Protein AF-A0A2H9LH72-F1 (afdb_monomer)

Structure (mmCIF, N/CA/C/O backbone):
data_AF-A0A2H9LH72-F1
#
_entry.id   AF-A0A2H9LH72-F1
#
loop_
_atom_site.group_PDB
_atom_site.id
_atom_site.type_symbol
_atom_site.label_atom_id
_atom_site.label_alt_id
_atom_site.label_comp_id
_atom_site.label_asym_id
_atom_site.label_entity_id
_atom_site.label_seq_id
_atom_site.pdbx_PDB_ins_code
_atom_site.Cartn_x
_atom_site.Cartn_y
_atom_site.Cartn_z
_atom_site.occupancy
_atom_site.B_iso_or_equiv
_atom_site.auth_seq_id
_atom_site.auth_comp_id
_atom_site.auth_asym_id
_atom_site.auth_atom_id
_atom_site.pdbx_PDB_model_num
ATOM 1 N N . MET A 1 1 ? 3.918 7.598 9.110 1.00 77.94 1 MET A N 1
ATOM 2 C CA . MET A 1 1 ? 2.702 7.305 8.304 1.00 77.94 1 MET A CA 1
ATOM 3 C C . MET A 1 1 ? 1.644 6.573 9.113 1.00 77.94 1 MET A C 1
ATOM 5 O O . MET A 1 1 ? 0.544 7.088 9.179 1.00 77.94 1 MET A O 1
ATOM 9 N N . VAL A 1 2 ? 1.937 5.407 9.709 1.00 83.75 2 VAL A N 1
ATOM 10 C CA . VAL A 1 2 ? 0.974 4.696 10.583 1.00 83.75 2 VAL A CA 1
ATOM 11 C C . VAL A 1 2 ? 0.731 5.483 11.878 1.00 83.75 2 VAL A C 1
ATOM 13 O O . VAL A 1 2 ? -0.412 5.751 12.234 1.00 83.75 2 VAL A O 1
ATOM 16 N N . GLU A 1 3 ? 1.807 5.947 12.516 1.00 84.25 3 GLU A N 1
ATOM 17 C CA . GLU A 1 3 ? 1.747 6.802 13.711 1.00 84.25 3 GLU A CA 1
ATOM 18 C C . GLU A 1 3 ? 1.081 8.157 13.427 1.00 84.25 3 GLU A C 1
ATOM 20 O O . GLU A 1 3 ? 0.256 8.604 14.216 1.00 84.25 3 GLU A O 1
ATOM 25 N N . ASP A 1 4 ? 1.340 8.761 12.255 1.00 88.31 4 ASP A N 1
ATOM 26 C CA . ASP A 1 4 ? 0.689 10.002 11.786 1.00 88.31 4 ASP A CA 1
ATOM 27 C C . ASP A 1 4 ? -0.849 9.876 11.699 1.00 88.31 4 ASP A C 1
ATOM 29 O O . ASP A 1 4 ? -1.547 10.878 11.565 1.00 88.31 4 ASP A O 1
ATOM 33 N N . MET A 1 5 ? -1.376 8.647 11.712 1.00 89.94 5 MET A N 1
ATOM 34 C CA . MET A 1 5 ? -2.807 8.329 11.677 1.00 89.94 5 MET A CA 1
ATOM 35 C C . MET A 1 5 ? -3.334 7.859 13.039 1.00 89.94 5 MET A C 1
ATOM 37 O O . MET A 1 5 ? -4.469 7.395 13.119 1.00 89.94 5 MET A O 1
ATOM 41 N N . HIS A 1 6 ? -2.526 7.972 14.098 1.00 91.31 6 HIS A N 1
ATOM 42 C CA . HIS A 1 6 ? -2.825 7.506 15.455 1.00 91.31 6 HIS A CA 1
ATOM 43 C C . HIS A 1 6 ? -3.182 6.012 15.530 1.00 91.31 6 HIS A C 1
ATOM 45 O O . HIS A 1 6 ? -3.984 5.593 16.363 1.00 91.31 6 HIS A O 1
ATOM 51 N N . LEU A 1 7 ? -2.584 5.195 14.656 1.00 93.50 7 LEU A N 1
ATOM 52 C CA . LEU A 1 7 ? -2.749 3.743 14.654 1.00 93.50 7 LEU A CA 1
ATOM 53 C C . LEU A 1 7 ? -1.508 3.062 15.240 1.00 93.50 7 LEU A C 1
ATOM 55 O O . LEU A 1 7 ? -0.382 3.502 15.017 1.00 93.50 7 LEU A O 1
ATOM 59 N N . ASN A 1 8 ? -1.710 1.940 15.930 1.00 94.94 8 ASN A N 1
ATOM 60 C CA . ASN A 1 8 ? -0.642 0.981 16.224 1.00 94.94 8 ASN A CA 1
ATOM 61 C C . ASN A 1 8 ? -0.613 -0.143 15.161 1.00 94.94 8 ASN A C 1
ATOM 63 O O . ASN A 1 8 ? -1.482 -0.207 14.287 1.00 94.94 8 ASN A O 1
ATOM 67 N N . GLN A 1 9 ? 0.390 -1.031 15.215 1.00 94.56 9 GLN A N 1
ATOM 68 C CA . GLN A 1 9 ? 0.557 -2.103 14.216 1.00 94.56 9 GLN A CA 1
ATOM 69 C C . GLN A 1 9 ? -0.657 -3.038 14.147 1.00 94.56 9 GLN A C 1
ATOM 71 O O . GLN A 1 9 ? -1.079 -3.397 13.048 1.00 94.56 9 GLN A O 1
ATOM 76 N N . ARG A 1 10 ? -1.253 -3.373 15.297 1.00 96.19 10 ARG A N 1
ATOM 77 C CA 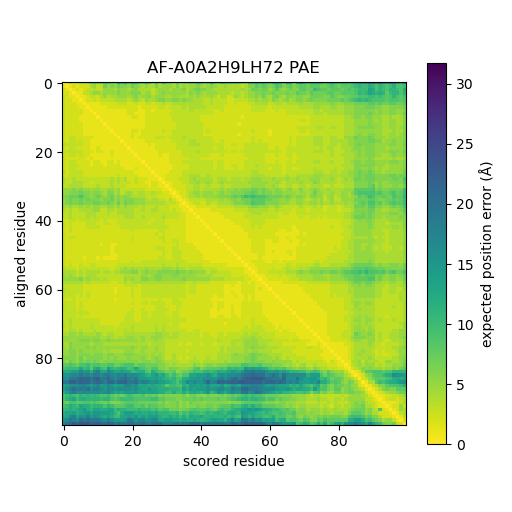. ARG A 1 10 ? -2.460 -4.199 15.385 1.00 96.19 10 ARG A CA 1
ATOM 78 C C . ARG A 1 10 ? -3.662 -3.534 14.714 1.00 96.19 10 ARG A C 1
ATOM 80 O O . ARG A 1 10 ? -4.287 -4.146 13.857 1.00 96.19 10 ARG A O 1
ATOM 87 N N . MET A 1 11 ? -3.947 -2.271 15.030 1.00 95.50 11 MET A N 1
ATOM 88 C CA . MET A 1 11 ? -5.059 -1.525 14.424 1.00 95.50 11 MET A CA 1
ATOM 89 C C . MET A 1 11 ? -4.881 -1.373 12.909 1.00 95.50 11 MET A C 1
ATOM 91 O O . MET A 1 11 ? -5.843 -1.477 12.151 1.00 95.50 11 MET A O 1
ATOM 95 N N . ALA A 1 12 ? -3.647 -1.141 12.449 1.00 95.38 12 ALA A N 1
ATOM 96 C CA . ALA A 1 12 ? -3.342 -1.093 11.022 1.00 95.38 12 ALA A CA 1
ATOM 97 C C . ALA A 1 12 ? -3.577 -2.452 10.340 1.00 95.38 12 ALA A C 1
ATOM 99 O O . ALA A 1 12 ? -4.106 -2.496 9.231 1.00 95.38 12 ALA A O 1
ATOM 100 N N . ALA A 1 13 ? -3.220 -3.554 11.004 1.00 95.94 13 ALA A N 1
ATOM 101 C CA . ALA A 1 13 ? -3.450 -4.905 10.507 1.00 95.94 13 ALA A CA 1
ATOM 102 C C . ALA A 1 13 ? -4.949 -5.233 10.404 1.00 95.94 13 ALA A C 1
ATOM 104 O O . ALA A 1 13 ? -5.395 -5.696 9.355 1.00 95.94 13 ALA A O 1
ATOM 105 N N . GLU A 1 14 ? -5.728 -4.904 11.441 1.00 95.06 14 GLU A N 1
ATOM 106 C CA . GLU A 1 14 ? -7.191 -5.050 11.466 1.00 95.06 14 GLU A CA 1
ATOM 107 C C . GLU A 1 14 ? -7.849 -4.248 10.332 1.00 95.06 14 GLU A C 1
ATOM 109 O O . GLU A 1 14 ? -8.641 -4.793 9.566 1.00 95.06 14 GLU A O 1
ATOM 114 N N . LYS A 1 15 ? -7.455 -2.980 10.146 1.00 94.06 15 LYS A N 1
ATOM 115 C CA . LYS A 1 15 ? -7.947 -2.128 9.048 1.00 94.06 15 LYS A CA 1
ATOM 116 C C . LYS A 1 15 ? -7.635 -2.687 7.661 1.00 94.06 15 LYS A C 1
ATOM 118 O O . LYS A 1 15 ? -8.416 -2.472 6.744 1.00 94.06 15 LYS A O 1
ATOM 123 N N . LEU A 1 16 ? -6.490 -3.343 7.487 1.00 94.31 16 LEU A N 1
ATOM 124 C CA . LEU A 1 16 ? -6.050 -3.879 6.196 1.00 94.31 16 LEU A CA 1
ATOM 125 C C . LEU A 1 16 ? -6.486 -5.332 5.958 1.00 94.31 16 LEU A C 1
ATOM 127 O O . LEU A 1 16 ? -6.280 -5.837 4.856 1.00 94.31 16 LEU A O 1
ATOM 131 N N . GLY A 1 17 ? -7.057 -6.008 6.959 1.00 94.19 17 GLY A N 1
ATOM 132 C CA . GLY A 1 17 ? -7.413 -7.426 6.870 1.00 94.19 17 GLY A CA 1
ATOM 133 C C . GLY A 1 17 ? -6.197 -8.353 6.743 1.00 94.19 17 GLY A C 1
ATOM 134 O O . GLY A 1 17 ? -6.264 -9.367 6.051 1.00 94.19 17 GLY A O 1
ATOM 135 N N . ILE A 1 18 ? -5.068 -8.000 7.368 1.00 95.38 18 ILE A N 1
ATOM 136 C CA . ILE A 1 18 ? -3.824 -8.792 7.358 1.00 95.38 18 ILE A CA 1
ATOM 137 C C . ILE A 1 18 ? -3.368 -9.115 8.783 1.00 95.38 18 ILE A C 1
ATOM 139 O O . ILE A 1 18 ? -3.932 -8.632 9.759 1.00 95.38 18 ILE A O 1
ATOM 143 N N . THR A 1 19 ? -2.319 -9.925 8.927 1.00 97.50 19 THR A N 1
ATOM 144 C CA . THR A 1 19 ? -1.751 -10.227 10.246 1.00 97.50 19 THR A CA 1
ATOM 145 C C . THR A 1 19 ? -0.868 -9.087 10.754 1.00 97.50 19 THR A C 1
ATOM 147 O O . THR A 1 19 ? -0.150 -8.442 9.987 1.00 97.50 19 THR A O 1
ATOM 150 N N . GLU A 1 20 ? -0.838 -8.879 12.072 1.00 97.06 20 GLU A N 1
ATOM 151 C CA . GLU A 1 20 ? 0.089 -7.929 12.707 1.00 97.06 20 GLU A CA 1
ATOM 152 C C . GLU A 1 20 ? 1.554 -8.260 12.373 1.00 97.06 20 GLU A C 1
ATOM 154 O O . GLU A 1 20 ? 2.359 -7.373 12.084 1.00 97.06 20 GLU A O 1
ATOM 159 N N . ALA A 1 21 ? 1.889 -9.553 12.293 1.00 96.81 21 ALA A N 1
ATOM 160 C CA . ALA A 1 21 ? 3.205 -10.013 11.862 1.00 96.81 21 ALA A CA 1
ATOM 161 C C . ALA A 1 21 ? 3.573 -9.504 10.458 1.00 96.81 21 ALA A C 1
ATOM 163 O O . ALA A 1 21 ? 4.721 -9.116 10.241 1.00 96.81 21 ALA A O 1
ATOM 164 N N . ALA A 1 22 ? 2.623 -9.455 9.514 1.00 96.12 22 ALA A N 1
ATOM 165 C CA . ALA A 1 22 ? 2.867 -8.912 8.179 1.00 96.12 22 ALA A CA 1
ATOM 166 C C . ALA A 1 22 ? 3.217 -7.416 8.226 1.00 96.12 22 ALA A C 1
ATOM 168 O O . ALA A 1 22 ? 4.143 -6.999 7.529 1.00 96.12 22 ALA A O 1
ATOM 169 N N . VAL A 1 23 ? 2.551 -6.632 9.083 1.00 95.62 23 VAL A N 1
ATOM 170 C CA . VAL A 1 23 ? 2.877 -5.211 9.315 1.00 95.62 23 VAL A CA 1
ATOM 171 C C . VAL A 1 23 ? 4.271 -5.070 9.933 1.00 95.62 23 VAL A C 1
ATOM 173 O O . VAL A 1 23 ? 5.089 -4.289 9.440 1.00 95.62 23 VAL A O 1
ATOM 176 N N . SER A 1 24 ? 4.590 -5.880 10.946 1.00 96.12 24 SER A N 1
ATOM 177 C CA . SER A 1 24 ? 5.894 -5.867 11.621 1.00 96.12 24 SER A CA 1
ATOM 178 C C . SER A 1 24 ? 7.067 -6.104 10.659 1.00 96.12 24 SER A C 1
ATOM 180 O O . SER A 1 24 ? 8.122 -5.483 10.799 1.00 96.12 24 SER A O 1
ATOM 182 N N . GLN A 1 25 ? 6.889 -6.946 9.633 1.00 96.56 25 GLN A N 1
ATOM 183 C CA . GLN A 1 25 ? 7.923 -7.176 8.613 1.00 96.56 25 GLN A CA 1
ATOM 184 C C . GLN A 1 25 ? 8.270 -5.908 7.814 1.00 96.56 25 GLN A C 1
ATOM 186 O O . GLN A 1 25 ? 9.437 -5.723 7.465 1.00 96.56 25 GLN A O 1
ATOM 191 N N . TYR A 1 26 ? 7.304 -5.020 7.554 1.00 93.69 26 TYR A N 1
ATOM 192 C CA . TYR A 1 26 ? 7.579 -3.730 6.907 1.00 93.69 26 TYR A CA 1
ATOM 193 C C . TYR A 1 26 ? 8.308 -2.766 7.852 1.00 93.69 26 TYR A C 1
ATOM 195 O O . TYR A 1 26 ? 9.278 -2.141 7.438 1.00 93.69 26 TYR A O 1
ATOM 203 N N . PHE A 1 27 ? 7.925 -2.700 9.134 1.00 91.88 27 PHE A N 1
ATOM 204 C CA . PHE A 1 27 ? 8.626 -1.876 10.137 1.00 91.88 27 PHE A CA 1
ATOM 205 C C . PHE A 1 27 ? 10.075 -2.322 10.362 1.00 91.88 27 PHE A C 1
ATOM 207 O O . PHE A 1 27 ? 10.965 -1.497 10.547 1.00 91.88 27 PHE A O 1
ATOM 214 N N . LYS A 1 28 ? 10.329 -3.634 10.309 1.00 95.00 28 LYS A N 1
ATOM 215 C CA . LYS A 1 28 ? 11.673 -4.220 10.424 1.00 95.00 28 LYS A CA 1
ATOM 216 C C . LYS A 1 28 ? 12.475 -4.163 9.119 1.00 95.00 28 LYS A C 1
ATOM 218 O O . LYS A 1 28 ? 13.527 -4.796 9.043 1.00 95.00 28 LYS A O 1
ATOM 223 N N . ASN A 1 29 ? 11.981 -3.463 8.093 1.00 91.56 29 ASN A N 1
ATOM 224 C CA . ASN A 1 29 ? 12.605 -3.357 6.771 1.00 91.56 29 ASN A CA 1
ATOM 225 C C . ASN A 1 29 ? 12.901 -4.721 6.116 1.00 91.56 29 ASN A C 1
ATOM 227 O O . ASN A 1 29 ? 13.802 -4.839 5.294 1.00 91.56 29 ASN A O 1
ATOM 231 N N . LYS A 1 30 ? 12.153 -5.774 6.473 1.00 92.56 30 LYS A N 1
ATOM 232 C CA . LYS A 1 30 ? 12.273 -7.106 5.853 1.00 92.56 30 LYS A CA 1
ATOM 233 C C . LYS A 1 30 ? 11.503 -7.200 4.537 1.00 92.56 30 LYS A C 1
ATOM 235 O O . LYS A 1 30 ? 11.707 -8.136 3.771 1.00 92.56 30 LYS A O 1
ATOM 240 N N . ARG A 1 31 ? 10.596 -6.252 4.286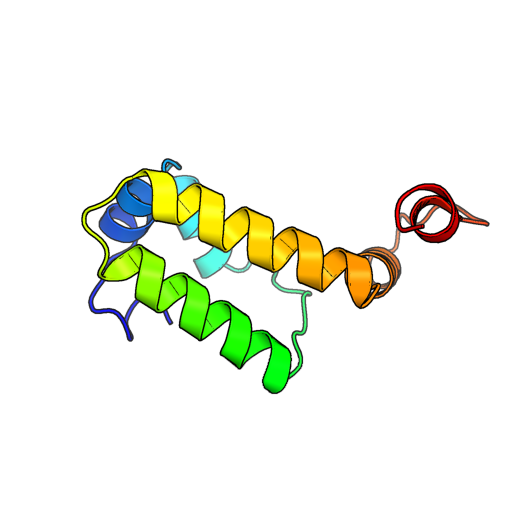 1.00 89.06 31 ARG A N 1
ATOM 241 C CA . ARG A 1 31 ? 9.824 -6.113 3.047 1.00 89.06 31 ARG A CA 1
ATOM 242 C C . ARG A 1 31 ? 9.811 -4.655 2.611 1.00 89.06 31 ARG A C 1
ATOM 244 O O . ARG A 1 31 ? 9.626 -3.770 3.440 1.00 89.06 31 ARG A O 1
ATOM 251 N N . GLY A 1 32 ? 9.960 -4.420 1.308 1.00 85.25 32 GLY A N 1
ATOM 252 C CA . GLY A 1 32 ? 9.819 -3.093 0.701 1.00 85.25 32 GLY A CA 1
ATOM 253 C C . GLY A 1 32 ? 10.925 -2.085 1.039 1.00 85.25 32 GLY A C 1
ATOM 254 O O . GLY A 1 32 ? 10.784 -0.926 0.661 1.00 85.25 32 GLY A O 1
ATOM 255 N N . SER A 1 33 ? 12.010 -2.497 1.706 1.00 87.12 33 SER A N 1
ATOM 256 C CA . SER A 1 33 ? 13.141 -1.631 2.085 1.00 87.12 33 SER A CA 1
ATOM 257 C C . SER A 1 33 ? 13.794 -0.938 0.889 1.00 87.12 33 SER A C 1
ATOM 259 O O . SER A 1 33 ? 14.172 0.228 0.976 1.00 87.12 33 SER A O 1
ATOM 261 N N . ASP A 1 34 ? 13.865 -1.634 -0.245 1.00 84.38 34 ASP A N 1
ATOM 262 C CA . ASP A 1 34 ? 14.535 -1.141 -1.452 1.00 84.38 34 ASP A CA 1
ATOM 263 C C . ASP A 1 34 ? 13.595 -0.315 -2.350 1.00 84.38 34 ASP A C 1
ATOM 265 O O . ASP A 1 34 ? 14.021 0.295 -3.336 1.00 84.38 34 ASP A O 1
ATOM 269 N N . MET A 1 35 ? 12.302 -0.240 -2.006 1.00 82.56 35 MET A N 1
ATOM 270 C CA . MET A 1 35 ? 11.316 0.506 -2.786 1.00 82.56 35 MET A CA 1
ATOM 271 C C . MET A 1 35 ? 11.390 2.002 -2.482 1.00 82.56 35 MET A C 1
ATOM 273 O O . MET A 1 35 ? 10.963 2.488 -1.433 1.00 82.56 35 MET A O 1
ATOM 277 N N . LYS A 1 36 ? 11.867 2.771 -3.463 1.00 85.50 36 LYS A N 1
ATOM 278 C CA . LYS A 1 36 ? 11.878 4.236 -3.404 1.00 85.50 36 LYS A CA 1
ATOM 279 C C . LYS A 1 36 ? 10.699 4.820 -4.181 1.00 85.50 36 LYS A C 1
ATOM 281 O O . LYS A 1 36 ? 10.615 4.704 -5.400 1.00 85.50 36 LYS A O 1
ATOM 286 N N . PHE A 1 37 ? 9.804 5.494 -3.465 1.00 88.94 37 PHE A N 1
ATOM 287 C CA . PHE A 1 37 ? 8.671 6.224 -4.041 1.00 88.94 37 PHE A CA 1
ATOM 288 C C . PHE A 1 37 ? 9.000 7.718 -4.196 1.00 88.94 37 PHE A C 1
ATOM 290 O O . PHE A 1 37 ? 9.590 8.313 -3.287 1.00 88.94 37 PHE A O 1
ATOM 297 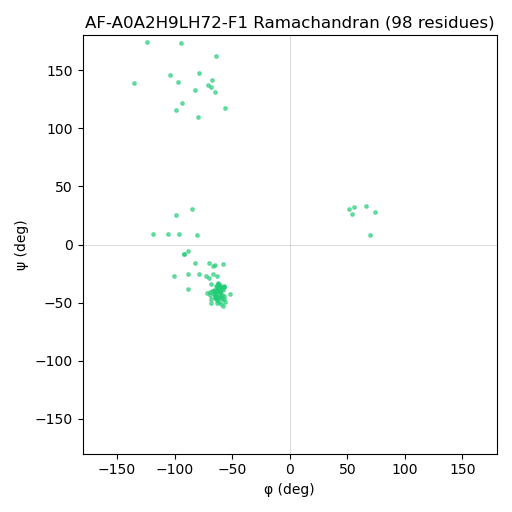N N . SER A 1 38 ? 8.583 8.338 -5.309 1.00 91.50 38 SER A N 1
ATOM 298 C CA . SER A 1 38 ? 8.674 9.797 -5.485 1.00 91.50 38 SER A CA 1
ATOM 299 C C . SER A 1 38 ? 7.795 10.532 -4.465 1.00 91.50 38 SER A C 1
ATOM 301 O O . SER A 1 38 ? 6.884 9.948 -3.873 1.00 91.50 38 SER A O 1
ATOM 303 N N . LYS A 1 39 ? 8.044 11.830 -4.257 1.00 94.06 39 LYS A N 1
ATOM 304 C CA . LYS A 1 39 ? 7.247 12.656 -3.335 1.00 94.06 39 LYS A CA 1
ATOM 305 C C . LYS A 1 39 ? 5.761 12.656 -3.708 1.00 94.06 39 LYS A C 1
ATOM 307 O O . LYS A 1 39 ? 4.915 12.470 -2.840 1.00 94.06 39 LYS A O 1
ATOM 312 N N . GLU A 1 40 ? 5.453 12.804 -4.993 1.00 92.94 40 GLU A N 1
ATOM 313 C CA . GLU A 1 40 ? 4.078 12.771 -5.510 1.00 92.94 40 GLU A CA 1
ATOM 314 C C . GLU A 1 40 ? 3.405 11.434 -5.203 1.00 92.94 40 GLU A C 1
ATOM 316 O O . GLU A 1 40 ? 2.282 11.389 -4.712 1.00 92.94 40 GLU A O 1
ATOM 321 N N . LEU A 1 41 ? 4.121 10.333 -5.427 1.00 92.94 41 LEU A N 1
ATOM 322 C CA . LEU A 1 41 ? 3.604 8.993 -5.199 1.00 92.94 41 LEU A CA 1
ATOM 323 C C . LEU A 1 41 ? 3.365 8.713 -3.713 1.00 92.94 41 LEU A C 1
ATOM 325 O O . LEU A 1 41 ? 2.334 8.152 -3.347 1.00 92.94 41 LEU A O 1
ATOM 329 N N . LYS A 1 42 ? 4.276 9.166 -2.845 1.00 93.69 42 LYS A N 1
ATOM 330 C CA . LYS A 1 42 ? 4.087 9.113 -1.388 1.00 93.69 42 LYS A CA 1
ATOM 331 C C . LYS A 1 42 ? 2.859 9.907 -0.946 1.00 93.69 42 LYS A C 1
ATOM 333 O O . LYS A 1 42 ? 2.170 9.464 -0.031 1.00 93.69 42 LYS A O 1
ATOM 338 N N . ASN A 1 43 ? 2.562 11.038 -1.587 1.00 95.31 43 ASN A N 1
ATOM 339 C CA . ASN A 1 43 ? 1.362 11.815 -1.279 1.00 95.31 43 ASN A CA 1
ATOM 340 C C . ASN A 1 43 ? 0.083 11.052 -1.647 1.00 95.31 43 ASN A C 1
ATOM 342 O O . ASN A 1 43 ? -0.840 11.023 -0.839 1.00 95.31 43 ASN A O 1
ATOM 346 N N . GLU A 1 44 ? 0.039 10.390 -2.806 1.00 96.06 44 GLU A N 1
ATOM 347 C CA . GLU A 1 44 ? -1.112 9.559 -3.195 1.00 96.06 44 GLU A CA 1
ATOM 348 C C . GLU A 1 44 ? -1.302 8.360 -2.254 1.00 96.06 44 GLU A C 1
ATOM 350 O O . GLU A 1 44 ? -2.410 8.118 -1.775 1.00 96.06 44 GLU A O 1
ATOM 355 N N . ILE A 1 45 ? -0.215 7.670 -1.887 1.00 95.50 45 ILE A N 1
ATOM 356 C CA . ILE A 1 45 ? -0.255 6.582 -0.895 1.00 95.50 45 ILE A CA 1
ATOM 357 C C . ILE A 1 45 ? -0.756 7.101 0.461 1.00 95.50 45 ILE A C 1
ATOM 359 O O . ILE A 1 45 ? -1.575 6.452 1.109 1.00 95.50 45 ILE A O 1
ATOM 363 N N . ARG A 1 46 ? -0.304 8.286 0.892 1.00 95.56 46 ARG A N 1
ATOM 364 C CA . ARG A 1 46 ? -0.722 8.889 2.165 1.00 95.56 46 ARG A CA 1
ATOM 365 C C . ARG A 1 46 ? -2.204 9.261 2.167 1.00 95.56 46 ARG A C 1
ATOM 367 O O . ARG A 1 46 ? -2.858 9.044 3.184 1.00 95.56 46 ARG A O 1
ATOM 374 N N . LYS A 1 47 ? -2.735 9.800 1.064 1.00 96.00 47 LYS A N 1
ATOM 375 C CA . LYS A 1 47 ? -4.174 10.085 0.916 1.00 96.00 47 LYS A CA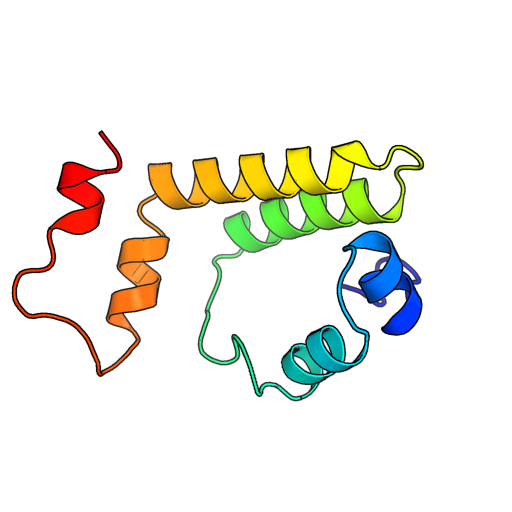 1
ATOM 376 C C . LYS A 1 47 ? -4.989 8.799 1.056 1.00 96.00 47 LYS A C 1
ATOM 378 O O . LYS A 1 47 ? -5.867 8.738 1.908 1.00 96.00 47 LYS A O 1
ATOM 383 N N . ALA A 1 48 ? -4.625 7.761 0.303 1.00 96.94 48 ALA A N 1
ATOM 384 C CA . ALA A 1 48 ? -5.276 6.455 0.370 1.00 96.94 48 ALA A CA 1
ATOM 385 C C . ALA A 1 48 ? -5.238 5.858 1.787 1.00 96.94 48 ALA A C 1
ATOM 387 O O . ALA A 1 48 ? -6.261 5.427 2.312 1.00 96.94 48 ALA A O 1
ATOM 388 N N . ALA A 1 49 ? -4.076 5.891 2.444 1.00 96.12 49 ALA A N 1
ATOM 389 C CA . ALA A 1 49 ? -3.930 5.393 3.807 1.00 96.12 49 ALA A CA 1
ATOM 390 C C . ALA A 1 49 ? -4.762 6.200 4.824 1.00 96.12 49 ALA A C 1
ATOM 392 O O . ALA A 1 49 ? -5.334 5.607 5.736 1.00 96.12 49 ALA A O 1
ATOM 393 N N . LYS A 1 50 ? -4.901 7.523 4.644 1.00 95.69 50 LYS A N 1
ATOM 394 C CA . LYS A 1 50 ? -5.761 8.357 5.496 1.00 95.69 50 LYS A CA 1
ATOM 395 C C . LYS A 1 50 ? -7.231 7.960 5.355 1.00 95.69 50 LYS A C 1
ATOM 397 O O . LYS A 1 50 ? -7.888 7.779 6.373 1.00 95.69 50 LYS A O 1
ATOM 402 N N . GLU A 1 51 ? -7.713 7.771 4.126 1.00 96.12 51 GLU A N 1
ATOM 403 C CA . GLU A 1 51 ? -9.086 7.312 3.867 1.00 96.12 51 GLU A CA 1
ATOM 404 C C . GLU A 1 51 ? -9.355 5.928 4.473 1.00 96.12 51 GLU A C 1
ATOM 406 O O . GLU A 1 51 ? -10.401 5.703 5.081 1.00 96.12 51 GLU A O 1
ATOM 411 N N . ILE A 1 52 ? -8.392 5.007 4.376 1.00 95.94 52 ILE A N 1
ATOM 412 C CA . ILE A 1 52 ? -8.477 3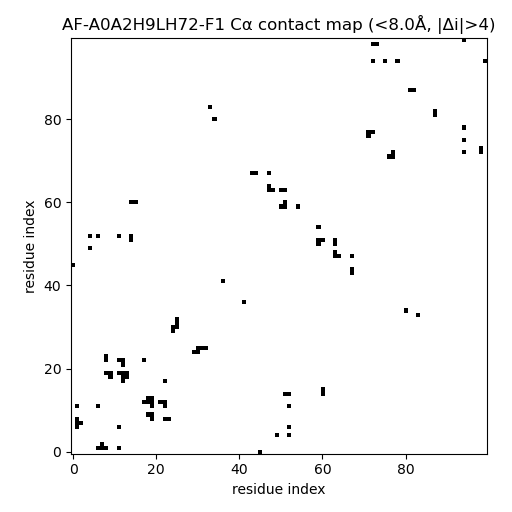.685 5.017 1.00 95.94 52 ILE A CA 1
ATOM 413 C C . ILE A 1 52 ? -8.563 3.818 6.546 1.00 95.94 52 ILE A C 1
ATOM 415 O O . ILE A 1 52 ? -9.389 3.164 7.188 1.00 95.94 52 ILE A O 1
ATOM 419 N N . ALA A 1 53 ? -7.726 4.669 7.141 1.00 94.88 53 ALA A N 1
ATOM 420 C CA . ALA A 1 53 ? -7.662 4.834 8.588 1.00 94.88 53 ALA A CA 1
ATOM 421 C C . ALA A 1 53 ? -8.963 5.415 9.167 1.00 94.8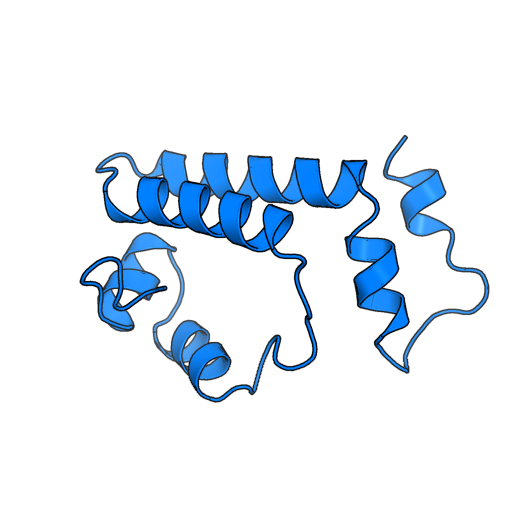8 53 ALA A C 1
ATOM 423 O O . ALA A 1 53 ? -9.463 4.916 10.180 1.00 94.88 53 ALA A O 1
ATOM 424 N N . THR A 1 54 ? -9.535 6.435 8.521 1.00 94.50 54 THR A N 1
ATOM 425 C CA . THR A 1 54 ? -10.696 7.176 9.041 1.00 94.50 54 THR A CA 1
ATOM 426 C C . THR A 1 54 ? -12.041 6.573 8.642 1.00 94.50 54 THR A C 1
ATOM 428 O O . THR A 1 54 ? -13.026 6.753 9.362 1.00 94.50 54 THR A O 1
ATOM 431 N N . SER A 1 55 ? -12.112 5.842 7.527 1.00 93.69 55 SER A N 1
ATOM 432 C CA . SER A 1 55 ? -13.366 5.249 7.064 1.00 93.69 55 SER A CA 1
ATOM 433 C C . SER A 1 55 ? -13.866 4.146 8.000 1.00 93.69 55 SER A C 1
ATOM 435 O O . SER A 1 55 ? -13.104 3.321 8.510 1.00 93.69 55 SER A O 1
ATOM 437 N N . LYS A 1 56 ? -15.190 4.103 8.180 1.00 92.12 56 LYS A N 1
ATOM 438 C CA . LYS A 1 56 ? -15.914 3.001 8.837 1.00 92.12 56 LYS A CA 1
ATOM 439 C C . LYS A 1 56 ? -16.391 1.931 7.848 1.00 92.12 56 LYS A C 1
ATOM 441 O O . LYS A 1 56 ? -16.912 0.908 8.269 1.00 92.12 56 LYS A O 1
ATOM 446 N N . LYS A 1 57 ? -16.264 2.181 6.543 1.00 94.12 57 LYS A N 1
ATOM 447 C CA . LYS A 1 57 ? -16.760 1.295 5.486 1.00 94.12 57 LYS A CA 1
ATOM 448 C C . LYS A 1 57 ? -15.653 0.341 5.045 1.00 94.12 57 LYS A C 1
ATOM 450 O O . LYS A 1 57 ? -14.622 0.797 4.553 1.00 94.12 57 LYS A O 1
ATOM 455 N N . GLU A 1 58 ? -15.897 -0.960 5.158 1.00 88.88 58 GLU A N 1
ATOM 456 C CA . GLU A 1 58 ? -14.907 -2.008 4.861 1.00 88.88 58 GLU A CA 1
ATOM 457 C C . GLU A 1 58 ? -14.425 -1.984 3.402 1.00 88.88 58 GLU A C 1
ATOM 459 O O . GLU A 1 58 ? -13.235 -2.140 3.132 1.00 88.88 58 GLU A O 1
ATOM 464 N N . TYR A 1 59 ? -15.314 -1.680 2.447 1.00 94.56 59 TYR A N 1
ATOM 465 C CA . TYR A 1 59 ? -14.960 -1.659 1.022 1.00 94.56 59 TYR A CA 1
ATOM 466 C C . TYR A 1 59 ? -13.927 -0.581 0.650 1.00 94.56 59 TYR A C 1
ATOM 468 O O . TYR A 1 59 ? -13.317 -0.672 -0.418 1.00 94.56 59 TYR A O 1
ATOM 476 N N . VAL A 1 60 ? -13.707 0.436 1.499 1.00 97.00 60 VAL A N 1
ATOM 477 C CA . VAL A 1 60 ? -12.744 1.517 1.217 1.00 97.00 60 VAL A CA 1
ATOM 478 C C . VAL A 1 60 ? -11.326 0.970 1.105 1.00 97.00 60 VAL A C 1
ATOM 480 O O . VAL A 1 60 ? -10.562 1.449 0.274 1.00 97.00 60 VAL A O 1
ATOM 483 N N . VAL A 1 61 ? -10.988 -0.075 1.861 1.00 95.81 61 VAL A N 1
ATOM 484 C CA . VAL A 1 61 ? -9.679 -0.738 1.781 1.00 95.81 61 VAL A CA 1
ATOM 485 C C . VAL A 1 61 ? -9.426 -1.245 0.364 1.00 95.81 61 VAL A C 1
ATOM 487 O O . VAL A 1 61 ? -8.431 -0.881 -0.262 1.00 95.81 61 VAL A O 1
ATOM 490 N N . ILE A 1 62 ? -10.374 -2.017 -0.174 1.00 96.75 62 ILE A N 1
ATOM 491 C CA . ILE A 1 62 ? -10.299 -2.572 -1.528 1.00 96.75 62 ILE A CA 1
ATOM 492 C C . ILE A 1 62 ? -10.290 -1.440 -2.556 1.00 96.75 62 ILE A C 1
ATOM 494 O O . ILE A 1 62 ? -9.429 -1.417 -3.431 1.00 96.75 62 ILE A O 1
ATOM 498 N N . GLN A 1 63 ? -11.190 -0.463 -2.423 1.00 97.69 63 GLN A N 1
ATOM 499 C CA . GLN A 1 63 ? -11.285 0.672 -3.341 1.00 97.69 63 GLN A CA 1
ATOM 500 C C . GLN A 1 63 ? -9.957 1.438 -3.451 1.00 97.69 63 GLN A C 1
ATOM 502 O O . GLN A 1 63 ? -9.479 1.689 -4.560 1.00 97.69 63 GLN A O 1
ATOM 507 N N . GLN A 1 64 ? -9.349 1.791 -2.316 1.00 97.75 64 GLN A N 1
ATOM 508 C CA . GLN A 1 64 ? -8.102 2.556 -2.273 1.00 97.75 64 GLN A CA 1
ATOM 509 C C . GLN A 1 64 ? -6.914 1.736 -2.790 1.00 97.75 64 GLN A C 1
ATOM 511 O O . GLN A 1 64 ? -6.103 2.251 -3.563 1.00 97.75 64 GLN A O 1
ATOM 516 N N . ILE A 1 65 ? -6.830 0.448 -2.438 1.00 96.31 65 ILE A N 1
ATOM 517 C CA . ILE A 1 65 ? -5.788 -0.446 -2.963 1.00 96.31 65 ILE A CA 1
ATOM 518 C C . ILE A 1 65 ? -5.925 -0.592 -4.483 1.00 96.31 65 ILE A C 1
ATOM 520 O O . ILE A 1 65 ? -4.945 -0.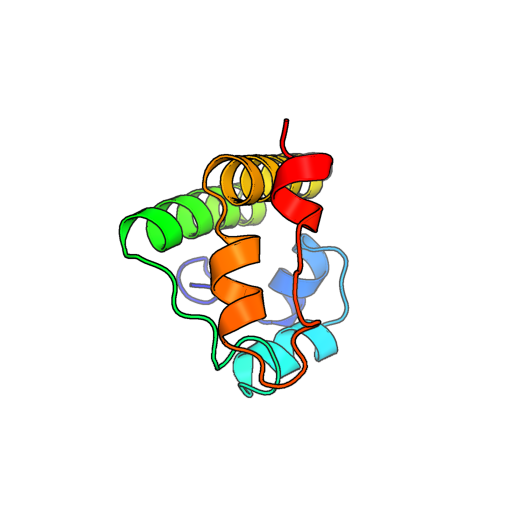401 -5.201 1.00 96.31 65 ILE A O 1
ATOM 524 N N . CYS A 1 66 ? -7.128 -0.853 -4.998 1.00 97.06 66 CYS A N 1
ATOM 525 C CA . CYS A 1 66 ? -7.372 -0.975 -6.436 1.00 97.06 66 CYS A CA 1
ATOM 526 C C . CYS A 1 66 ? -7.031 0.315 -7.195 1.00 97.06 66 CYS A C 1
ATOM 528 O O . CYS A 1 66 ? -6.407 0.243 -8.258 1.00 97.06 66 CYS A O 1
ATOM 530 N N . ALA A 1 67 ? -7.376 1.483 -6.645 1.00 96.81 67 ALA A N 1
ATOM 531 C CA . ALA A 1 67 ? -7.026 2.777 -7.230 1.00 96.81 67 ALA A CA 1
ATOM 532 C C . ALA A 1 67 ? -5.502 2.975 -7.311 1.00 96.81 67 ALA A C 1
ATOM 534 O O . ALA A 1 67 ? -4.979 3.356 -8.364 1.00 96.81 67 ALA A O 1
ATOM 535 N N . LEU A 1 68 ? -4.771 2.645 -6.239 1.00 96.38 68 LEU A N 1
ATOM 536 C CA . LEU A 1 68 ? -3.307 2.668 -6.245 1.00 96.38 68 LEU A CA 1
ATOM 537 C C . LEU A 1 68 ? -2.734 1.676 -7.265 1.00 96.38 68 LEU A C 1
ATOM 539 O O . LEU A 1 68 ? -1.859 2.053 -8.040 1.00 96.38 68 LEU A O 1
ATOM 543 N N . CYS A 1 69 ? -3.247 0.445 -7.334 1.00 93.88 69 CYS A N 1
ATOM 544 C CA . CYS A 1 69 ? -2.813 -0.547 -8.320 1.00 93.88 69 CYS A CA 1
ATOM 545 C C . CYS A 1 69 ? -3.018 -0.059 -9.760 1.00 93.88 69 CYS A C 1
ATOM 547 O O . CYS A 1 69 ? -2.131 -0.228 -10.599 1.00 93.88 69 CYS A O 1
ATOM 549 N N . TYR A 1 70 ? -4.164 0.559 -10.058 1.00 93.00 70 TYR A N 1
ATOM 550 C CA . TYR A 1 70 ? -4.429 1.144 -11.372 1.00 93.00 70 TYR A CA 1
ATOM 551 C C . TYR A 1 70 ? -3.427 2.254 -11.705 1.00 93.00 70 TYR A C 1
ATOM 553 O O . TYR A 1 70 ? -2.785 2.207 -12.753 1.00 93.00 70 TYR A O 1
ATOM 561 N N . MET A 1 71 ? -3.214 3.194 -10.783 1.00 93.19 71 MET A N 1
ATOM 562 C CA . MET A 1 71 ? -2.246 4.278 -10.961 1.00 93.19 71 MET A CA 1
ATOM 563 C C . MET A 1 71 ? -0.802 3.765 -11.104 1.00 93.19 71 MET A C 1
ATOM 565 O O . MET A 1 71 ? -0.029 4.291 -11.905 1.00 93.19 71 MET A O 1
ATOM 569 N N . PHE A 1 72 ? -0.430 2.709 -10.378 1.00 91.81 72 PHE A N 1
ATOM 570 C CA . PHE A 1 72 ? 0.893 2.094 -10.492 1.00 91.81 72 PHE A CA 1
ATOM 571 C C . PHE A 1 72 ? 1.105 1.453 -11.862 1.00 91.81 72 PHE A C 1
ATOM 573 O O . PHE A 1 72 ? 2.201 1.559 -12.421 1.00 91.81 72 PHE A O 1
ATOM 580 N N . ARG A 1 73 ? 0.066 0.815 -12.409 1.00 89.31 73 ARG A N 1
ATOM 581 C CA . ARG A 1 73 ? 0.089 0.222 -13.750 1.00 89.31 73 ARG A CA 1
ATOM 582 C C . ARG A 1 73 ? 0.162 1.287 -14.840 1.00 89.31 73 ARG A C 1
ATOM 584 O O . ARG A 1 73 ? 1.076 1.216 -15.658 1.00 89.31 73 ARG A O 1
ATOM 591 N N . SER A 1 74 ? -0.704 2.301 -14.799 1.00 89.12 74 SER A N 1
ATOM 592 C CA . SER A 1 74 ? -0.751 3.359 -15.824 1.00 89.12 74 SER A CA 1
ATOM 593 C C . SER A 1 74 ? 0.528 4.198 -15.891 1.00 89.12 74 SER A C 1
ATOM 595 O O . SER A 1 74 ? 0.889 4.706 -16.946 1.00 89.12 74 SER A O 1
ATOM 597 N N . ARG A 1 75 ? 1.263 4.304 -14.779 1.00 89.81 75 ARG A N 1
ATOM 598 C CA . ARG A 1 75 ? 2.553 5.013 -14.705 1.00 89.81 75 ARG A CA 1
ATOM 599 C C . ARG A 1 75 ? 3.776 4.101 -14.860 1.00 89.81 75 ARG A C 1
ATOM 601 O O . ARG A 1 75 ? 4.900 4.539 -14.597 1.00 89.81 75 ARG A O 1
ATOM 608 N N . MET A 1 76 ? 3.576 2.830 -15.224 1.00 88.19 76 MET A N 1
ATOM 609 C CA . MET A 1 76 ? 4.626 1.810 -15.364 1.00 88.19 76 MET A CA 1
ATOM 610 C C . MET A 1 76 ? 5.547 1.677 -14.134 1.00 88.19 76 MET A C 1
ATOM 612 O O . MET A 1 76 ? 6.726 1.332 -14.249 1.00 88.19 76 MET A O 1
ATOM 616 N N . LEU A 1 77 ? 5.033 1.937 -12.928 1.00 88.81 77 LEU A N 1
ATOM 617 C CA . LEU A 1 77 ? 5.838 1.916 -11.702 1.00 88.81 77 LEU A CA 1
ATOM 618 C C . LEU A 1 77 ? 6.294 0.501 -11.342 1.00 88.81 77 LEU A C 1
ATOM 620 O O . LEU A 1 77 ? 7.422 0.316 -10.897 1.00 88.81 77 LEU A O 1
ATOM 624 N N . LEU A 1 78 ? 5.470 -0.509 -11.630 1.00 87.12 78 LEU A N 1
ATOM 625 C CA . LEU A 1 78 ? 5.845 -1.918 -11.463 1.00 87.12 78 LEU A CA 1
ATOM 626 C C . LEU A 1 78 ? 7.034 -2.311 -12.357 1.00 87.12 78 LEU A C 1
ATOM 628 O O . LEU A 1 78 ? 7.880 -3.099 -11.942 1.00 87.12 78 LEU A O 1
ATOM 632 N N . CYS A 1 79 ? 7.141 -1.718 -13.555 1.00 86.94 79 CYS A N 1
ATOM 633 C CA . CYS A 1 79 ? 8.294 -1.906 -14.436 1.00 86.94 79 CYS A CA 1
ATOM 634 C C . CYS A 1 79 ? 9.570 -1.331 -13.812 1.00 86.94 79 CYS A C 1
ATOM 636 O O . CYS A 1 79 ? 10.629 -1.953 -13.845 1.00 86.94 79 CYS A O 1
ATOM 638 N N . LYS A 1 80 ? 9.461 -0.155 -13.185 1.00 85.38 80 LYS A N 1
ATOM 639 C CA . LYS A 1 80 ? 10.583 0.467 -12.474 1.00 85.38 80 LYS A CA 1
ATOM 640 C C . LYS A 1 80 ? 11.015 -0.373 -11.273 1.00 85.38 80 LYS A C 1
ATOM 642 O O . LYS A 1 80 ? 12.208 -0.579 -11.102 1.00 85.38 80 LYS A O 1
ATOM 647 N N . PHE A 1 81 ? 10.070 -0.879 -10.479 1.00 85.19 81 PHE A N 1
ATOM 648 C CA . PHE A 1 81 ? 10.394 -1.647 -9.275 1.00 85.19 81 PHE A CA 1
ATOM 649 C C . PHE A 1 81 ? 11.003 -3.015 -9.576 1.00 85.19 81 PHE A C 1
ATOM 651 O O . PHE A 1 81 ? 12.005 -3.351 -8.958 1.00 85.19 81 PHE A O 1
ATOM 658 N N . HIS A 1 82 ? 10.487 -3.781 -10.545 1.00 84.00 82 HIS A N 1
ATOM 659 C CA . HIS A 1 82 ? 11.090 -5.090 -10.834 1.00 84.00 82 HIS A CA 1
ATOM 660 C C . HIS A 1 82 ? 12.510 -4.971 -11.405 1.00 84.00 82 HIS A C 1
ATOM 662 O O . HIS A 1 82 ? 13.297 -5.896 -11.266 1.00 84.00 82 HIS A O 1
ATOM 668 N N . LYS A 1 83 ? 12.854 -3.847 -12.055 1.00 80.69 83 LYS A N 1
ATOM 669 C CA . LYS A 1 83 ? 14.209 -3.603 -12.578 1.00 80.69 83 LYS A CA 1
ATOM 670 C C . LYS A 1 83 ? 15.249 -3.367 -11.480 1.00 80.69 83 LYS A C 1
ATOM 672 O O . LYS A 1 83 ? 16.436 -3.419 -11.790 1.00 80.69 83 LYS A O 1
ATOM 677 N N . ILE A 1 84 ? 14.807 -3.076 -10.254 1.00 78.25 84 ILE A N 1
ATOM 678 C CA . ILE A 1 84 ? 15.668 -2.941 -9.072 1.00 78.25 84 ILE A CA 1
ATOM 679 C C . ILE A 1 84 ? 16.060 -4.326 -8.531 1.00 78.25 84 ILE A C 1
ATOM 681 O O . ILE A 1 84 ? 17.106 -4.449 -7.910 1.00 78.25 84 ILE A O 1
ATOM 685 N N . ASP A 1 85 ? 15.256 -5.363 -8.785 1.00 70.81 85 ASP A N 1
ATOM 686 C CA . ASP A 1 85 ? 15.555 -6.736 -8.371 1.00 70.81 85 ASP A CA 1
ATOM 687 C C . ASP A 1 85 ? 16.512 -7.409 -9.374 1.00 70.81 85 ASP A C 1
ATOM 689 O O . ASP A 1 85 ? 16.314 -7.357 -10.595 1.00 70.81 85 ASP A O 1
ATOM 693 N N . ASP A 1 86 ? 17.549 -8.068 -8.857 1.00 62.84 86 ASP A N 1
ATOM 694 C CA . ASP A 1 86 ? 18.564 -8.771 -9.647 1.00 62.84 86 ASP A CA 1
ATOM 695 C C . ASP A 1 86 ? 17.997 -9.987 -10.398 1.00 62.84 86 ASP A C 1
ATOM 697 O O . ASP A 1 86 ? 18.572 -10.433 -11.395 1.00 62.84 86 ASP A O 1
ATOM 701 N N . LYS A 1 87 ? 16.831 -10.506 -9.993 1.00 69.00 87 LYS A N 1
ATOM 702 C CA . LYS A 1 87 ? 16.202 -11.706 -10.582 1.00 69.00 87 LYS A CA 1
ATOM 703 C C . LYS A 1 87 ? 15.357 -11.427 -11.834 1.00 69.00 87 LYS A C 1
ATOM 705 O O . LYS A 1 87 ? 14.374 -12.121 -12.101 1.00 69.00 87 LYS A O 1
ATOM 710 N N . LYS A 1 88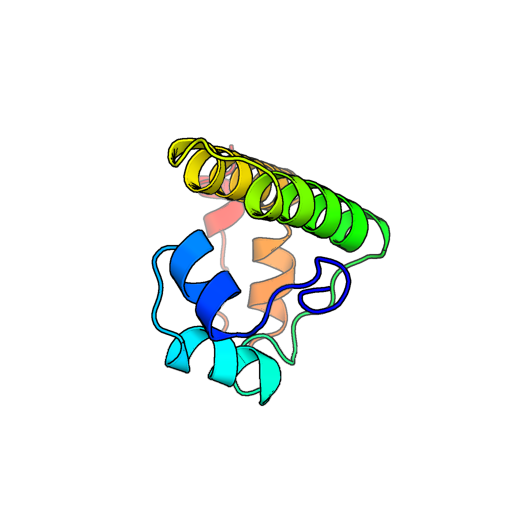 ? 15.711 -10.406 -12.615 1.00 68.81 88 LYS A N 1
ATOM 711 C CA . LYS A 1 88 ? 14.923 -9.981 -13.783 1.00 68.81 88 LYS A CA 1
ATOM 712 C C . LYS A 1 88 ? 14.992 -10.979 -14.959 1.00 68.81 88 LYS A C 1
ATOM 714 O O . LYS A 1 88 ? 16.084 -11.402 -15.346 1.00 68.81 88 LYS A O 1
ATOM 719 N N . PRO A 1 89 ? 13.863 -11.280 -15.624 1.00 71.88 89 PRO A N 1
ATOM 720 C CA . PRO A 1 89 ? 13.866 -11.989 -16.902 1.00 71.88 89 PRO A CA 1
ATOM 721 C C . PRO A 1 89 ? 14.462 -11.117 -18.019 1.00 71.88 89 PRO A C 1
ATOM 723 O O . PRO A 1 89 ? 14.114 -9.938 -18.152 1.00 71.88 89 PRO A O 1
ATOM 726 N N . LYS A 1 90 ? 15.330 -11.687 -18.869 1.00 76.69 90 LYS A N 1
ATOM 727 C CA . LYS A 1 90 ? 15.788 -11.008 -20.094 1.00 76.69 90 LYS A CA 1
ATOM 728 C C . LYS A 1 90 ? 14.598 -10.812 -21.040 1.00 76.69 90 LYS A C 1
ATOM 730 O O . LYS A 1 90 ? 13.865 -11.756 -21.302 1.00 76.69 90 LYS A O 1
ATOM 735 N N . GLY A 1 91 ? 14.423 -9.594 -21.557 1.00 80.75 91 GLY A N 1
ATOM 736 C CA . GLY A 1 91 ? 13.364 -9.289 -22.526 1.00 80.75 91 GLY A CA 1
ATOM 737 C C . GLY A 1 91 ? 11.947 -9.208 -21.943 1.00 80.75 91 GLY A C 1
ATOM 738 O O . GLY A 1 91 ? 10.994 -9.477 -22.662 1.00 80.75 91 GLY A O 1
ATOM 739 N N . CYS A 1 92 ? 11.791 -8.854 -20.661 1.00 85.00 92 CYS A N 1
ATOM 740 C CA . CYS A 1 92 ? 10.479 -8.671 -20.027 1.00 85.00 92 CYS A CA 1
ATOM 741 C C . CYS A 1 92 ? 9.603 -7.646 -20.781 1.00 85.00 92 CYS A C 1
ATOM 743 O O . CYS A 1 92 ? 9.948 -6.465 -20.829 1.00 85.00 92 CYS A O 1
ATOM 745 N N . LYS A 1 93 ? 8.453 -8.100 -21.304 1.00 85.19 93 LYS A N 1
ATOM 746 C CA . LYS A 1 93 ? 7.433 -7.282 -21.995 1.00 85.19 93 LYS A CA 1
ATOM 747 C C . LYS A 1 93 ? 6.060 -7.289 -21.315 1.00 85.19 93 LYS A C 1
ATOM 749 O O . LYS A 1 93 ? 5.107 -6.726 -21.836 1.00 85.19 93 LYS A O 1
ATOM 754 N N . VAL A 1 94 ? 5.956 -7.844 -20.105 1.00 86.06 94 VAL A N 1
ATOM 755 C CA . VAL A 1 94 ? 4.675 -8.016 -19.390 1.00 86.06 94 VAL A CA 1
ATOM 756 C C . VAL A 1 94 ? 3.873 -6.714 -19.297 1.00 86.06 94 VAL A C 1
ATOM 758 O O . VAL A 1 94 ? 2.668 -6.709 -19.509 1.00 86.06 94 VAL A O 1
ATOM 761 N N . CYS A 1 95 ? 4.519 -5.582 -19.004 1.00 82.56 95 CYS A N 1
ATOM 762 C CA . CYS A 1 95 ? 3.803 -4.306 -18.922 1.00 82.56 95 CYS A CA 1
ATOM 763 C C . CYS A 1 95 ? 3.310 -3.800 -20.289 1.00 82.56 95 CYS A C 1
ATOM 765 O O . CYS A 1 95 ? 2.298 -3.115 -20.326 1.00 82.56 95 CYS A O 1
ATOM 767 N N . GLU A 1 96 ? 3.988 -4.135 -21.388 1.00 81.81 96 GLU A N 1
ATOM 768 C CA . GLU A 1 96 ? 3.544 -3.800 -22.752 1.00 81.81 96 GLU A CA 1
ATOM 769 C C . GLU A 1 96 ? 2.343 -4.657 -23.178 1.00 81.81 96 GLU A C 1
ATOM 771 O O . GLU A 1 96 ? 1.536 -4.232 -24.000 1.00 81.81 96 GLU A O 1
ATOM 776 N N . GLU A 1 97 ? 2.215 -5.859 -22.615 1.00 81.81 97 GLU A N 1
ATOM 777 C CA . GLU A 1 97 ? 1.146 -6.814 -22.920 1.00 81.81 97 GLU A CA 1
ATOM 778 C C . GLU A 1 97 ? -0.094 -6.613 -22.038 1.00 81.81 97 GLU A C 1
ATOM 780 O O . GLU A 1 97 ? -1.216 -6.733 -22.523 1.00 81.81 97 GLU A O 1
ATOM 785 N N . VAL A 1 98 ? 0.104 -6.291 -20.754 1.00 76.19 98 VAL A N 1
ATOM 786 C CA . VAL A 1 98 ? -0.959 -6.275 -19.730 1.00 76.19 98 VAL A CA 1
ATOM 787 C C . VAL A 1 98 ? -1.480 -4.869 -19.418 1.00 76.19 98 VAL A C 1
ATOM 789 O O . VAL A 1 98 ? -2.623 -4.733 -18.991 1.00 76.19 98 VAL A O 1
ATOM 792 N N . CYS A 1 99 ? -0.676 -3.816 -19.598 1.00 66.81 99 CYS A N 1
ATOM 793 C CA . CYS A 1 99 ? -1.080 -2.438 -19.277 1.00 66.81 99 CYS A CA 1
ATOM 794 C C . CYS A 1 99 ? -1.542 -1.630 -20.507 1.00 66.81 99 CYS A C 1
ATOM 796 O O . CYS A 1 99 ? -1.409 -0.406 -20.486 1.00 66.81 99 CYS A O 1
ATOM 798 N N . LYS A 1 100 ? -2.034 -2.297 -21.560 1.00 58.44 100 LYS A N 1
ATOM 799 C CA . LYS A 1 100 ? -2.673 -1.633 -22.709 1.00 58.44 100 LYS A CA 1
ATOM 800 C C . LYS A 1 100 ? -4.013 -1.013 -22.332 1.00 58.44 100 LYS A C 1
ATOM 802 O O . LYS A 1 100 ? -4.734 -1.630 -21.516 1.00 58.44 100 LYS A O 1
#

pLDDT: mean 89.56, std 8.28, range [58.44, 97.75]

Radius of gyration: 15.21 Å; Cα contacts (8 Å, |Δi|>4): 61; chains: 1; bounding box: 35×25×39 Å

Solvent-accessible surface area (backbone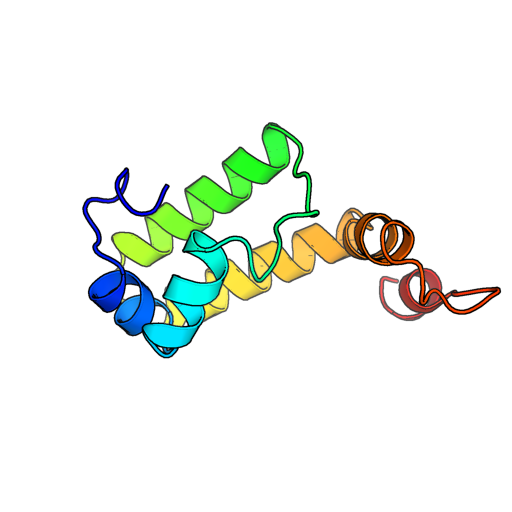 atoms only — not comparable to full-atom values): 6060 Å² total; per-residue (Å²): 110,58,64,80,66,79,40,54,60,58,57,50,13,62,66,68,76,51,54,43,68,65,49,49,36,45,78,68,50,75,44,71,66,86,65,83,71,54,73,69,55,49,50,53,52,49,50,42,51,48,53,44,71,72,49,91,56,75,65,46,44,57,52,40,51,51,52,50,52,51,53,34,51,79,66,47,44,61,62,58,55,51,69,73,44,90,86,58,68,87,84,76,51,64,65,75,72,70,62,111

Mean predicted aligned error: 4.61 Å

Secondary structure (DSSP, 8-state):
--GGGT--HHHHHHHHTS-HHHHHHHHTTSSSTT----HHHHHHHHHHHHHHHH---THHHHHHHHHHHHHHHHTTHHHHHHTTSTTPPTT--HHHHH--

Foldseek 3Di:
DCVVLVHDLCLLCVLLVHDSVVSVCVVVCVPCVQPDDDPVLVVLVVVLVNCSSPDPDSCSNVVSVVVNVLVCLLVVVVVVVVVSDPPDDPPDCCSVVPSD

Sequence (100 aa):
MVEDMHLNQRMAAEKLGITEAAVSQYFKNKRGSDMKFSKELKNEIRKAAKEIATSKKEYVVIQQICALCYMFRSRMLLCKFHKIDDKKPKGCKVCEEVCK